Protein AF-A0A0B1S0G7-F1 (afdb_monomer_lite)

Secondary structure (DSSP, 8-state):
--------------GGGSTTEEEEEE-SS-EEEEESS-PPPP-----SS------PPPB-SEEEEEEEE-TT--EEEEEEEEEEBEEEEEEEESSTT---EEEEEEEEE-SSS-EEEEEEEE--TT--S-EEEEEEETT-STT-EEEEE-EEEPPPP-----------------

Organism: Oesophagostomum dentatum (NCBI:txid61180)

Sequence (174 aa):
SGNDVEESYDLGRALTTDPWIETAVYQGRDVRVEHAEGTSISVYMTSETRPHMLRHISQMESFDGLIQIDRDSNRYLNISFLGTKGTLIGNIFSSEKKDQIDMAFSVQVEGSKLRDYRSIISIPSSINNSRYVCFHPSGDLEGEMCKWFRYEAQRLNSYRVAHKWQSGKGECAG

Radius of gyration: 24.6 Å; chains: 1; bounding box: 70×36×74 Å

Foldseek 3Di:
DDPPPPPDDCPDDDPCVPQQWVDWDDPPVDIDTDTPDDDDDDDDDDDPDDDDDDFAFWDFDDKDWAFEQDQVRFTKIKMKTAFTAAKKKKFWAQDPVRPDTQDIDMDHDDDRGGDIDIDIGGHDPVPQFKIKMWMDTVPGPVRIDIDIHGYYYDHHDDPDPPDDDDPDDDPDPD

Structure (mmCIF, N/CA/C/O backbone):
data_AF-A0A0B1S0G7-F1
#
_entry.id   AF-A0A0B1S0G7-F1
#
loop_
_atom_site.group_PDB
_atom_site.id
_atom_site.type_symbol
_atom_site.label_atom_id
_atom_site.label_alt_id
_atom_site.label_comp_id
_atom_site.label_asym_id
_atom_site.label_entity_id
_atom_site.label_seq_id
_atom_site.pdbx_PDB_ins_code
_atom_site.Cartn_x
_atom_site.Cartn_y
_atom_site.Cartn_z
_atom_site.occupancy
_atom_site.B_iso_or_equiv
_atom_site.auth_seq_id
_atom_site.auth_comp_id
_atom_site.auth_asym_id
_atom_site.auth_atom_id
_atom_site.pdbx_PDB_model_num
ATOM 1 N N . SER A 1 1 ? -51.061 2.931 28.729 1.00 41.91 1 SER A N 1
ATOM 2 C CA . SER A 1 1 ? -50.187 3.603 27.753 1.00 41.91 1 SER A CA 1
ATOM 3 C C . SER A 1 1 ? -48.913 2.792 27.690 1.00 41.91 1 SER A C 1
ATOM 5 O O . SER A 1 1 ? -48.143 2.849 28.640 1.00 41.91 1 SER A O 1
ATOM 7 N N . GLY A 1 2 ? -48.799 1.904 26.701 1.00 42.78 2 GLY A N 1
ATOM 8 C CA . GLY A 1 2 ? -47.640 1.027 26.548 1.00 42.78 2 GLY A CA 1
ATOM 9 C C . GLY A 1 2 ? -46.442 1.859 26.115 1.00 42.78 2 GLY A C 1
ATOM 10 O O . GLY A 1 2 ? -46.504 2.527 25.090 1.00 42.78 2 GLY A O 1
ATOM 11 N N . ASN A 1 3 ? -45.394 1.872 26.934 1.00 48.44 3 ASN A N 1
ATOM 12 C CA . ASN A 1 3 ? -44.087 2.310 26.478 1.00 48.44 3 ASN A CA 1
ATOM 13 C C . ASN A 1 3 ? -43.510 1.135 25.694 1.00 48.44 3 ASN A C 1
ATOM 15 O O . ASN A 1 3 ? -42.979 0.207 26.303 1.00 48.44 3 ASN A O 1
ATOM 19 N N . ASP A 1 4 ? -43.661 1.164 24.372 1.00 52.72 4 ASP A N 1
ATOM 20 C CA . ASP A 1 4 ? -42.881 0.314 23.482 1.00 52.72 4 ASP A CA 1
ATOM 21 C C . ASP A 1 4 ? -41.417 0.715 23.669 1.00 52.72 4 ASP A C 1
ATOM 23 O O . ASP A 1 4 ? -40.947 1.740 23.175 1.00 52.72 4 ASP A O 1
ATOM 27 N N . VAL A 1 5 ? -40.713 -0.045 24.508 1.00 62.38 5 VAL A N 1
ATOM 28 C CA . VAL A 1 5 ? -39.262 0.028 24.601 1.00 62.38 5 VAL A CA 1
ATOM 29 C C . VAL A 1 5 ? -38.764 -0.492 23.264 1.00 62.38 5 VAL A C 1
ATOM 31 O O . VAL A 1 5 ? -38.841 -1.687 22.995 1.00 62.38 5 VAL A O 1
ATOM 34 N N . GLU A 1 6 ? -38.326 0.419 22.404 1.00 60.00 6 GLU A N 1
ATOM 35 C CA . GLU A 1 6 ? -37.709 0.083 21.130 1.00 60.00 6 GLU A CA 1
ATOM 36 C C . GLU A 1 6 ? -36.400 -0.663 21.438 1.00 60.00 6 GLU A C 1
ATOM 38 O O . GLU A 1 6 ? -35.365 -0.072 21.758 1.00 60.00 6 GLU A O 1
ATOM 43 N N . GLU A 1 7 ? -36.474 -1.993 21.476 1.00 66.25 7 GLU A N 1
ATOM 44 C CA . GLU A 1 7 ? -35.316 -2.845 21.705 1.00 66.25 7 GLU A CA 1
ATOM 45 C C . GLU A 1 7 ? -34.385 -2.725 20.497 1.00 66.25 7 GLU A C 1
ATOM 47 O O . GLU A 1 7 ? -34.639 -3.251 19.415 1.00 66.25 7 GLU A O 1
ATOM 52 N N . SER A 1 8 ? -33.296 -1.980 20.678 1.00 66.50 8 SER A N 1
ATOM 53 C CA . SER A 1 8 ? -32.232 -1.878 19.686 1.00 66.50 8 SER A CA 1
ATOM 54 C C . SER A 1 8 ? -31.404 -3.162 19.717 1.00 66.50 8 SER A C 1
ATOM 56 O O . SER A 1 8 ? -30.557 -3.355 20.592 1.00 66.50 8 SER A O 1
ATOM 58 N N . TYR A 1 9 ? -31.683 -4.059 18.774 1.00 73.12 9 TYR A N 1
ATOM 59 C CA . TYR A 1 9 ? -30.887 -5.258 18.538 1.00 73.12 9 TYR A CA 1
ATOM 60 C C . TYR A 1 9 ? -29.661 -4.908 17.690 1.00 73.12 9 TYR A C 1
ATOM 62 O O . TYR A 1 9 ? -29.786 -4.414 16.569 1.00 73.12 9 TYR A O 1
ATOM 70 N N . ASP A 1 10 ? -28.469 -5.181 18.218 1.00 74.69 10 ASP A N 1
ATOM 71 C CA . ASP A 1 10 ? -27.224 -5.105 17.454 1.00 74.69 10 ASP A CA 1
ATOM 72 C C . ASP A 1 10 ? -27.111 -6.348 16.558 1.00 74.69 10 ASP A C 1
ATOM 74 O O . ASP A 1 10 ? -26.875 -7.457 17.039 1.00 74.69 10 ASP A O 1
ATOM 78 N N . LEU A 1 11 ? -27.324 -6.166 15.252 1.00 80.00 11 LEU A N 1
ATOM 79 C CA . LEU A 1 11 ? -27.235 -7.228 14.242 1.00 80.00 11 LEU A CA 1
ATOM 80 C C . LEU A 1 11 ? -25.796 -7.459 13.747 1.00 80.00 11 LEU A C 1
ATOM 82 O O . LEU A 1 11 ? -25.582 -8.209 12.793 1.00 80.00 11 LEU A O 1
ATOM 86 N N . GLY A 1 12 ? -24.807 -6.824 14.378 1.00 77.69 12 GLY A N 1
ATOM 87 C CA . GLY A 1 12 ? -23.418 -6.874 13.956 1.00 77.69 12 GLY A CA 1
ATOM 88 C C . GLY A 1 12 ? -23.139 -5.989 12.740 1.00 77.69 12 GLY A C 1
ATOM 89 O O . GLY A 1 12 ? -23.863 -5.040 12.435 1.00 77.69 12 GLY A O 1
ATOM 90 N N . ARG A 1 13 ? -22.029 -6.274 12.053 1.00 78.06 13 ARG A N 1
ATOM 91 C CA . ARG A 1 13 ? -21.559 -5.509 10.889 1.00 78.06 13 ARG A CA 1
ATOM 92 C C . ARG A 1 13 ? -21.487 -6.403 9.658 1.00 78.06 13 ARG A C 1
ATOM 94 O O . ARG A 1 13 ? -21.350 -7.619 9.765 1.00 78.06 13 ARG A O 1
ATOM 101 N N . ALA A 1 14 ? -21.570 -5.787 8.482 1.00 82.94 14 ALA A N 1
ATOM 102 C CA . ALA A 1 14 ? -21.363 -6.495 7.227 1.00 82.94 14 ALA A CA 1
ATOM 103 C C . ALA A 1 14 ? -19.921 -7.018 7.139 1.00 82.94 14 ALA A C 1
ATOM 105 O O . ALA A 1 14 ? -18.991 -6.314 7.524 1.00 82.94 14 ALA A O 1
ATOM 106 N N . LEU A 1 15 ? -19.725 -8.211 6.573 1.00 83.81 15 LEU A N 1
ATOM 107 C CA . LEU A 1 15 ? -18.389 -8.794 6.374 1.00 83.81 15 LEU A CA 1
ATOM 108 C C . LEU A 1 15 ? -17.469 -7.891 5.540 1.00 83.81 15 LEU A C 1
ATOM 110 O O . LEU A 1 15 ? -16.278 -7.819 5.789 1.00 83.81 15 LEU A O 1
ATOM 114 N N . THR A 1 16 ? -18.026 -7.114 4.612 1.00 83.94 16 THR A N 1
ATOM 115 C CA . THR A 1 16 ? -17.284 -6.120 3.817 1.00 83.94 16 THR A CA 1
ATOM 116 C C . THR A 1 16 ? -16.724 -4.956 4.645 1.00 83.94 16 THR A C 1
ATOM 118 O O . THR A 1 16 ? -16.137 -4.035 4.089 1.00 83.94 16 THR A O 1
ATOM 121 N N . THR A 1 17 ? -16.968 -4.923 5.961 1.00 83.31 17 THR A N 1
ATOM 122 C CA . THR A 1 17 ? -16.304 -3.971 6.863 1.00 83.31 17 THR A CA 1
ATOM 123 C C . THR A 1 17 ? -14.917 -4.439 7.294 1.00 83.31 17 THR A C 1
ATOM 125 O O . THR A 1 17 ? -14.119 -3.599 7.706 1.00 83.31 17 THR A O 1
ATOM 128 N N . ASP A 1 18 ? -14.613 -5.733 7.169 1.00 82.81 18 ASP A N 1
ATOM 129 C CA . ASP A 1 18 ? -13.281 -6.267 7.426 1.00 82.81 18 ASP A CA 1
ATOM 130 C C . ASP A 1 18 ? -12.337 -5.925 6.257 1.00 82.81 18 ASP A C 1
ATOM 132 O O . ASP A 1 18 ? -12.630 -6.296 5.119 1.00 82.81 18 ASP A O 1
ATOM 136 N N . PRO A 1 19 ? -11.175 -5.282 6.496 1.00 80.50 19 PRO A N 1
ATOM 137 C CA . PRO A 1 19 ? -10.311 -4.764 5.425 1.00 80.50 19 PRO A CA 1
ATOM 138 C C . PRO A 1 19 ? -9.774 -5.807 4.436 1.00 80.50 19 PRO A C 1
ATOM 140 O O . PRO A 1 19 ? -9.316 -5.447 3.357 1.00 80.50 19 PRO A O 1
ATOM 143 N N . TRP A 1 20 ? -9.775 -7.087 4.813 1.00 83.75 20 TRP A N 1
ATOM 144 C CA . TRP A 1 20 ? -9.280 -8.180 3.976 1.00 83.75 20 TRP A CA 1
ATOM 145 C C . TRP A 1 20 ? -10.358 -8.768 3.051 1.00 83.75 20 TRP A C 1
ATOM 147 O O . TRP A 1 20 ? -10.023 -9.536 2.146 1.00 83.75 20 TRP A O 1
ATOM 157 N N . ILE A 1 21 ? -11.635 -8.424 3.261 1.00 89.38 21 ILE A N 1
ATOM 158 C CA . ILE A 1 21 ? -12.777 -8.920 2.486 1.00 89.38 21 ILE A CA 1
ATOM 159 C C . ILE A 1 21 ? -13.198 -7.850 1.480 1.00 89.38 21 ILE A C 1
ATOM 161 O O . ILE A 1 21 ? -13.758 -6.825 1.858 1.00 89.38 21 ILE A O 1
ATOM 165 N N . GLU A 1 22 ? -13.007 -8.124 0.190 1.00 89.50 22 GLU A N 1
ATOM 166 C CA . GLU A 1 22 ? -13.520 -7.268 -0.885 1.00 89.50 22 GLU A CA 1
ATOM 167 C C . GLU A 1 22 ? -15.030 -7.489 -1.051 1.00 89.50 22 GLU A C 1
ATOM 169 O O . GLU A 1 22 ? -15.834 -6.560 -0.986 1.00 89.50 22 GLU A O 1
ATOM 174 N N . THR A 1 23 ? -15.448 -8.751 -1.206 1.00 92.94 23 THR A N 1
ATOM 175 C CA . THR A 1 23 ? -16.868 -9.120 -1.277 1.00 92.94 23 THR A CA 1
ATOM 176 C C . THR A 1 23 ? -17.139 -10.465 -0.610 1.00 92.94 23 THR A C 1
ATOM 178 O O . THR A 1 23 ? -16.278 -11.342 -0.563 1.00 92.94 23 THR A O 1
ATOM 181 N N . ALA A 1 24 ? -18.362 -10.650 -0.110 1.00 92.38 24 ALA A N 1
ATOM 182 C CA . ALA A 1 24 ? -18.854 -11.932 0.386 1.00 92.38 24 ALA A CA 1
ATOM 183 C C . ALA A 1 24 ? -20.298 -12.129 -0.090 1.00 92.38 24 ALA A C 1
ATOM 185 O O . ALA A 1 24 ? -21.203 -11.416 0.345 1.00 92.38 24 ALA A O 1
ATOM 186 N N . VAL A 1 25 ? -20.515 -13.067 -1.016 1.00 93.94 25 VAL A N 1
ATOM 187 C CA . VAL A 1 25 ? -21.807 -13.254 -1.694 1.00 93.94 25 VAL A CA 1
ATOM 188 C C . VAL A 1 25 ? -22.268 -14.702 -1.584 1.00 93.94 25 VAL A C 1
ATOM 190 O O . VAL A 1 25 ? -21.542 -15.631 -1.930 1.00 93.94 25 VAL A O 1
ATOM 193 N N . TYR A 1 26 ? -23.508 -14.892 -1.138 1.00 93.00 26 TYR A N 1
ATOM 194 C CA . TYR A 1 26 ? -24.172 -16.192 -1.121 1.00 93.00 26 TYR A CA 1
ATOM 195 C C . TYR A 1 26 ? -24.701 -16.553 -2.516 1.00 93.00 26 TYR A C 1
ATOM 197 O O . TYR A 1 26 ? -25.462 -15.788 -3.108 1.00 93.00 26 TYR A O 1
ATOM 205 N N . GLN A 1 27 ? -24.328 -17.729 -3.027 1.00 93.88 27 GLN A N 1
ATOM 206 C CA . GLN A 1 27 ? -24.732 -18.243 -4.344 1.00 93.88 27 GLN A CA 1
ATOM 207 C C . GLN A 1 27 ? -25.572 -19.531 -4.236 1.00 93.88 27 GLN A C 1
ATOM 209 O O . GLN A 1 27 ? -25.605 -20.367 -5.137 1.00 93.88 27 GLN A O 1
ATOM 214 N N . GLY A 1 28 ? -26.292 -19.709 -3.123 1.00 92.44 28 GLY A N 1
ATOM 215 C CA . GLY A 1 28 ? -27.187 -20.849 -2.907 1.00 92.44 28 GLY A CA 1
ATOM 216 C C . GLY A 1 28 ? -26.506 -22.024 -2.201 1.00 92.44 28 GLY A C 1
ATOM 217 O O . GLY A 1 28 ? -26.835 -22.338 -1.059 1.00 92.44 28 GLY A O 1
ATOM 218 N N . ARG A 1 29 ? -25.569 -22.708 -2.862 1.00 94.94 29 ARG A N 1
ATOM 219 C CA . ARG A 1 29 ? -24.856 -23.852 -2.247 1.00 94.94 29 ARG A CA 1
ATOM 220 C C . ARG A 1 29 ? -23.506 -23.486 -1.648 1.00 94.94 29 ARG A C 1
ATOM 222 O O . ARG A 1 29 ? -22.969 -24.257 -0.858 1.00 94.94 29 ARG A O 1
ATOM 229 N N . ASP A 1 30 ? -22.993 -22.324 -2.002 1.00 95.38 30 ASP A N 1
ATOM 230 C CA . ASP A 1 30 ? -21.694 -21.828 -1.595 1.00 95.38 30 ASP A CA 1
ATOM 231 C C . ASP A 1 30 ? -21.763 -20.336 -1.254 1.00 95.38 30 ASP A C 1
ATOM 233 O O . ASP A 1 30 ? -22.722 -19.624 -1.575 1.00 95.38 30 ASP A O 1
ATOM 237 N N . VAL A 1 31 ? -20.734 -19.888 -0.544 1.00 93.06 31 VAL A N 1
ATOM 238 C CA . VAL A 1 31 ? -20.472 -18.481 -0.265 1.00 93.06 31 VAL A CA 1
ATOM 239 C C . VAL A 1 31 ? -19.143 -18.157 -0.924 1.00 93.06 31 VAL A C 1
ATOM 241 O O . VAL A 1 31 ? -18.112 -18.724 -0.560 1.00 93.06 31 VAL A O 1
ATOM 244 N N . ARG A 1 32 ? -19.166 -17.247 -1.897 1.00 93.62 32 ARG A N 1
ATOM 245 C CA . ARG A 1 32 ? -17.960 -16.743 -2.546 1.00 93.62 32 ARG A CA 1
ATOM 246 C C . ARG A 1 32 ? -17.429 -15.564 -1.743 1.00 93.62 32 ARG A C 1
ATOM 248 O O . ARG A 1 32 ? -18.112 -14.547 -1.634 1.00 93.62 32 ARG A O 1
ATOM 255 N N . VAL A 1 33 ? -16.213 -15.705 -1.225 1.00 92.62 33 VAL A N 1
ATOM 256 C CA . VAL A 1 33 ? -15.466 -14.625 -0.572 1.00 92.62 33 VAL A CA 1
ATOM 257 C C . VAL A 1 33 ? -14.334 -14.200 -1.495 1.00 92.62 33 VAL A C 1
ATOM 259 O O . VAL A 1 33 ? -13.493 -15.015 -1.871 1.00 92.62 33 VAL A O 1
ATOM 262 N N . GLU A 1 34 ? -14.335 -12.933 -1.886 1.00 92.44 34 GLU A N 1
ATOM 263 C CA . GLU A 1 34 ? -13.253 -12.315 -2.642 1.00 92.44 34 GLU A CA 1
ATOM 264 C C . GLU A 1 34 ? -12.333 -11.586 -1.669 1.00 92.44 34 GLU A C 1
ATOM 266 O O . GLU A 1 34 ? -12.779 -10.746 -0.888 1.00 92.44 34 GLU A O 1
ATOM 271 N N . HIS A 1 35 ? -11.057 -11.955 -1.680 1.00 89.50 35 HIS A N 1
ATOM 272 C CA . HIS A 1 35 ? -10.058 -11.359 -0.808 1.00 89.50 35 HIS A CA 1
ATOM 273 C C . HIS A 1 35 ? -9.568 -10.050 -1.429 1.00 89.50 35 HIS A C 1
ATOM 275 O O . HIS A 1 35 ? -9.164 -10.048 -2.591 1.00 89.50 35 HIS A O 1
ATOM 281 N N . ALA A 1 36 ? -9.553 -8.970 -0.649 1.00 84.69 36 ALA A N 1
ATOM 282 C CA . ALA A 1 36 ? -9.005 -7.682 -1.080 1.00 84.69 36 ALA A CA 1
ATOM 283 C C . ALA A 1 36 ? -7.477 -7.745 -1.272 1.00 84.69 36 ALA A C 1
ATOM 285 O O . ALA A 1 36 ? -6.913 -7.045 -2.111 1.00 84.69 36 ALA A O 1
ATOM 286 N N . GLU A 1 37 ? -6.802 -8.621 -0.518 1.00 79.44 37 GLU A N 1
ATOM 287 C CA . GLU A 1 37 ? -5.362 -8.860 -0.608 1.00 79.44 37 GLU A CA 1
ATOM 288 C C . GLU A 1 37 ? -5.053 -10.364 -0.511 1.00 79.44 37 GLU A C 1
ATOM 290 O O . GLU A 1 37 ? -5.688 -11.108 0.243 1.00 79.44 37 GLU A O 1
ATOM 295 N N . GLY A 1 38 ? -4.072 -10.828 -1.288 1.00 77.81 38 GLY A N 1
ATOM 296 C CA . GLY A 1 38 ? -3.675 -12.233 -1.372 1.00 77.81 38 GLY A CA 1
ATOM 297 C C . GLY A 1 38 ? -2.168 -12.428 -1.230 1.00 77.81 38 GLY A C 1
ATOM 298 O O . GLY A 1 38 ? -1.378 -11.503 -1.399 1.00 77.81 38 GLY A O 1
ATOM 299 N N . THR A 1 39 ? -1.756 -13.660 -0.932 1.00 77.50 39 THR A N 1
ATOM 300 C CA . THR A 1 39 ? -0.331 -14.024 -0.887 1.00 77.50 39 THR A CA 1
ATOM 301 C C . THR A 1 39 ? 0.195 -14.376 -2.279 1.00 77.50 39 THR A C 1
ATOM 303 O O . THR A 1 39 ? -0.553 -14.817 -3.153 1.00 77.50 39 THR A O 1
ATOM 306 N N . SER A 1 40 ? 1.498 -14.184 -2.495 1.00 78.81 40 SER A N 1
ATOM 307 C CA . SER A 1 40 ? 2.153 -14.534 -3.758 1.00 78.81 40 SER A CA 1
ATOM 308 C C . SER A 1 40 ? 2.045 -16.031 -4.052 1.00 78.81 40 SER A C 1
ATOM 310 O O . SER A 1 40 ? 2.339 -16.863 -3.194 1.00 78.81 40 SER A O 1
ATOM 312 N N . ILE A 1 41 ? 1.709 -16.369 -5.296 1.00 82.62 41 ILE A N 1
ATOM 313 C CA . ILE A 1 41 ? 1.691 -17.750 -5.787 1.00 82.62 41 ILE A CA 1
ATOM 314 C C . ILE A 1 41 ? 2.953 -18.055 -6.598 1.00 82.62 41 ILE A C 1
ATOM 316 O O . ILE A 1 41 ? 3.419 -17.238 -7.393 1.00 82.62 41 ILE A O 1
ATOM 320 N N . SER A 1 42 ? 3.505 -19.253 -6.415 1.00 86.75 42 SER A N 1
ATOM 321 C CA . SER A 1 42 ? 4.626 -19.738 -7.223 1.00 86.75 42 SER A CA 1
ATOM 322 C C . SER A 1 42 ? 4.112 -20.298 -8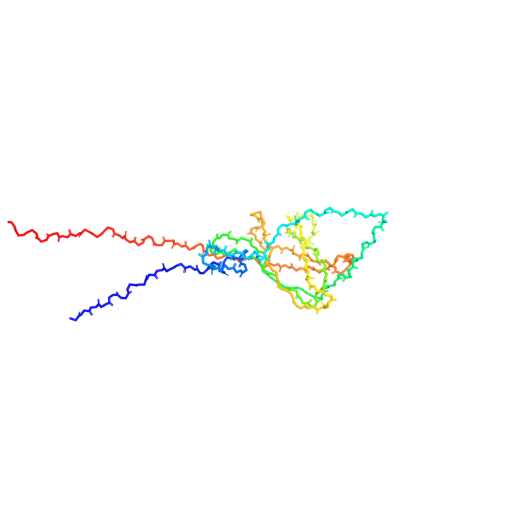.545 1.00 86.75 42 SER A C 1
ATOM 324 O O . SER A 1 42 ? 3.326 -21.243 -8.556 1.00 86.75 42 SER A O 1
ATOM 326 N N . VAL A 1 43 ? 4.583 -19.740 -9.661 1.00 86.69 43 VAL A N 1
ATOM 327 C CA . VAL A 1 43 ? 4.226 -20.187 -11.013 1.00 86.69 43 VAL A CA 1
ATOM 328 C C . VAL A 1 43 ? 5.456 -20.779 -11.691 1.00 86.69 43 VAL A C 1
ATOM 330 O O . VAL A 1 43 ? 6.500 -20.132 -11.777 1.00 86.69 43 VAL A O 1
ATOM 333 N N . TYR A 1 44 ? 5.326 -22.005 -12.196 1.00 88.75 44 TYR A N 1
ATOM 334 C CA . TYR A 1 44 ? 6.363 -22.682 -12.970 1.00 88.75 44 TYR A CA 1
ATOM 335 C C . TYR A 1 44 ? 5.999 -22.641 -14.453 1.00 88.75 44 TYR A C 1
ATOM 337 O O . TYR A 1 44 ? 4.906 -23.052 -14.835 1.00 88.75 44 TYR A O 1
ATOM 345 N N . MET A 1 45 ? 6.917 -22.151 -15.289 1.00 85.38 45 MET A N 1
ATOM 346 C CA . MET A 1 45 ? 6.736 -22.074 -16.738 1.00 85.38 45 MET A CA 1
ATOM 347 C C . MET A 1 45 ? 7.842 -22.852 -17.446 1.00 85.38 45 MET A C 1
ATOM 349 O O . MET A 1 45 ? 9.027 -22.586 -17.244 1.00 85.38 45 MET A O 1
ATOM 353 N N . THR A 1 46 ? 7.447 -23.790 -18.302 1.00 90.50 46 THR A N 1
ATOM 354 C CA . THR A 1 46 ? 8.352 -24.555 -19.163 1.00 90.50 46 THR A CA 1
ATOM 355 C C . THR A 1 46 ? 8.177 -24.081 -20.601 1.00 90.50 46 THR A C 1
ATOM 357 O O . THR A 1 46 ? 7.054 -23.958 -21.079 1.00 90.50 46 THR A O 1
ATOM 360 N N . SER A 1 47 ? 9.283 -23.788 -21.281 1.00 90.06 47 SER A N 1
ATOM 361 C CA . SER A 1 47 ? 9.302 -23.314 -22.667 1.00 90.06 47 SER A CA 1
ATOM 362 C C . SER A 1 47 ? 10.484 -23.943 -23.399 1.00 90.06 47 SER A C 1
ATOM 364 O O . SER A 1 47 ? 11.540 -24.143 -22.799 1.00 90.06 47 SER A O 1
ATOM 366 N N . GLU A 1 48 ? 10.318 -24.235 -24.689 1.00 94.25 48 GLU A N 1
ATOM 367 C CA . GLU A 1 48 ? 11.387 -24.757 -25.557 1.00 94.25 48 GLU A CA 1
ATOM 368 C C . GLU A 1 48 ? 12.492 -23.719 -25.803 1.00 94.25 48 GLU A C 1
ATOM 370 O O . GLU A 1 48 ? 13.655 -24.061 -26.007 1.00 94.25 48 GLU A O 1
ATOM 375 N N . THR A 1 49 ? 12.134 -22.434 -25.755 1.00 92.44 49 THR A N 1
ATOM 376 C CA . THR A 1 49 ? 13.059 -21.308 -25.922 1.00 92.44 49 THR A CA 1
ATOM 377 C C . THR A 1 49 ? 13.131 -20.470 -24.653 1.00 92.44 49 THR A C 1
ATOM 379 O O . THR A 1 49 ? 12.203 -20.458 -23.840 1.00 92.44 49 THR A O 1
ATOM 382 N N . ARG A 1 50 ? 14.247 -19.753 -24.472 1.00 87.25 50 ARG A N 1
ATOM 383 C CA . ARG A 1 50 ? 14.460 -18.901 -23.299 1.00 87.25 50 ARG A CA 1
ATOM 384 C C . ARG A 1 50 ? 13.431 -17.758 -23.283 1.00 87.25 50 ARG A C 1
ATOM 386 O O . ARG A 1 50 ? 13.495 -16.895 -24.159 1.00 87.25 50 ARG A O 1
ATOM 393 N N . PRO A 1 51 ? 12.525 -17.699 -22.291 1.00 86.19 51 PRO A N 1
ATOM 394 C CA . PRO A 1 51 ? 11.533 -16.638 -22.226 1.00 86.19 51 PRO A CA 1
ATOM 395 C C . PRO A 1 51 ? 12.189 -15.298 -21.874 1.00 86.19 51 PRO A C 1
ATOM 397 O O . PRO A 1 51 ? 13.072 -15.222 -21.014 1.00 86.19 51 PRO A O 1
ATOM 400 N N . HIS A 1 52 ? 11.720 -14.228 -22.516 1.00 88.12 52 HIS A N 1
ATOM 401 C CA . HIS A 1 52 ? 12.084 -12.854 -22.183 1.00 88.12 52 HIS A CA 1
ATOM 402 C C . HIS A 1 52 ? 11.011 -12.226 -21.291 1.00 88.12 52 HIS A C 1
ATOM 404 O O . HIS A 1 52 ? 9.874 -12.027 -21.708 1.00 88.12 52 HIS A O 1
ATOM 410 N N . MET A 1 53 ? 11.389 -11.897 -20.056 1.00 81.12 53 MET A N 1
ATOM 411 C CA . MET A 1 53 ? 10.519 -11.222 -19.092 1.00 81.12 53 MET A CA 1
ATOM 412 C C . MET A 1 53 ? 10.607 -9.708 -19.291 1.00 81.12 53 MET A C 1
ATOM 414 O O . MET A 1 53 ? 11.648 -9.109 -19.019 1.00 81.12 53 MET A O 1
ATOM 418 N N . LEU A 1 54 ? 9.519 -9.091 -19.748 1.00 81.50 54 LEU A N 1
ATOM 419 C CA . LEU A 1 54 ? 9.405 -7.639 -19.870 1.00 81.50 54 LEU A CA 1
ATOM 420 C C . LEU A 1 54 ? 8.664 -7.071 -18.659 1.00 81.50 54 LEU A C 1
ATOM 422 O O . LEU A 1 54 ? 7.715 -7.671 -18.161 1.00 81.50 54 LEU A O 1
ATOM 426 N N . ARG A 1 55 ? 9.110 -5.909 -18.181 1.00 78.50 55 ARG A N 1
ATOM 427 C CA . ARG A 1 55 ? 8.490 -5.189 -17.065 1.00 78.50 55 ARG A CA 1
ATOM 428 C C . ARG A 1 55 ? 8.242 -3.749 -17.475 1.00 78.50 55 ARG A C 1
ATOM 430 O O . ARG A 1 55 ? 9.059 -3.151 -18.173 1.00 78.50 55 ARG A O 1
ATOM 437 N N . HIS A 1 56 ? 7.117 -3.199 -17.041 1.00 82.56 56 HIS A N 1
ATOM 438 C CA . HIS A 1 56 ? 6.838 -1.780 -17.215 1.00 82.56 56 HIS A CA 1
ATOM 439 C C . HIS A 1 56 ? 7.611 -0.951 -16.184 1.00 82.56 56 HIS A C 1
ATOM 441 O O . HIS A 1 56 ? 7.908 -1.421 -15.087 1.00 82.56 56 HIS A O 1
ATOM 447 N N . ILE A 1 57 ? 7.938 0.288 -16.554 1.00 88.94 57 ILE A N 1
ATOM 448 C CA . ILE A 1 57 ? 8.599 1.247 -15.664 1.00 88.94 57 ILE A CA 1
ATOM 449 C C . ILE A 1 57 ? 7.623 1.636 -14.552 1.00 88.94 57 ILE A C 1
ATOM 451 O O . ILE A 1 57 ? 6.469 1.971 -14.837 1.00 88.94 57 ILE A O 1
ATOM 455 N N . SER A 1 58 ? 8.101 1.627 -13.310 1.00 93.69 58 SER A N 1
ATOM 456 C CA . SER A 1 58 ? 7.324 2.053 -12.144 1.00 93.69 58 SER A CA 1
ATOM 457 C C . SER A 1 58 ? 7.487 3.552 -11.918 1.00 93.69 58 SER A C 1
ATOM 459 O O . SER A 1 58 ? 8.574 4.083 -12.127 1.00 93.69 58 SER A O 1
ATOM 461 N N . GLN A 1 59 ? 6.417 4.242 -11.525 1.00 94.31 59 GLN A N 1
ATOM 462 C CA . GLN A 1 59 ? 6.425 5.690 -11.270 1.00 94.31 59 GLN A CA 1
ATOM 463 C C . GLN A 1 59 ? 5.461 6.041 -10.131 1.00 94.31 59 GLN A C 1
ATOM 465 O O . GLN A 1 59 ? 4.481 5.329 -9.895 1.00 94.31 59 GLN A O 1
ATOM 470 N N . MET A 1 60 ? 5.735 7.147 -9.443 1.00 94.81 60 MET A N 1
ATOM 471 C CA . MET A 1 60 ? 4.900 7.718 -8.386 1.00 94.81 60 MET A CA 1
ATOM 472 C C . MET A 1 60 ? 5.115 9.230 -8.356 1.00 94.81 60 MET A C 1
ATOM 474 O O . MET A 1 60 ? 6.258 9.674 -8.403 1.00 94.81 60 MET A O 1
ATOM 478 N N . GLU A 1 61 ? 4.037 10.006 -8.266 1.00 95.56 61 GLU A N 1
ATOM 479 C CA . GLU A 1 61 ? 4.125 11.463 -8.129 1.00 95.56 61 GLU A CA 1
ATOM 480 C C . GLU A 1 61 ? 4.172 11.883 -6.660 1.00 95.56 61 GLU A C 1
ATOM 482 O O . GLU A 1 61 ? 5.022 12.667 -6.249 1.00 95.56 61 GLU A O 1
ATOM 487 N N . SER A 1 62 ? 3.252 11.361 -5.849 1.00 96.31 62 SER A N 1
ATOM 488 C CA . SER A 1 62 ? 3.268 11.553 -4.402 1.00 96.31 62 SER A CA 1
ATOM 489 C C . SER A 1 62 ? 2.403 10.509 -3.702 1.00 96.31 62 SER A C 1
ATOM 491 O O . SER A 1 62 ? 1.685 9.734 -4.335 1.00 96.31 62 SER A O 1
ATOM 493 N N . PHE A 1 63 ? 2.473 10.480 -2.376 1.00 97.12 63 PHE A N 1
ATOM 494 C CA . PHE A 1 63 ? 1.634 9.621 -1.552 1.00 97.12 63 PHE A CA 1
ATOM 495 C C . PHE A 1 63 ? 1.273 10.316 -0.242 1.00 97.12 63 PHE A C 1
ATOM 497 O O . PHE A 1 63 ? 1.978 11.230 0.205 1.00 97.12 63 PHE A O 1
ATOM 504 N N . ASP A 1 64 ? 0.181 9.884 0.373 1.00 97.62 64 ASP A N 1
ATOM 505 C CA . ASP A 1 64 ? -0.229 10.304 1.708 1.00 97.62 64 ASP A CA 1
ATOM 506 C C . ASP A 1 64 ? -0.999 9.192 2.420 1.00 97.62 64 ASP A C 1
ATOM 508 O O . ASP A 1 64 ? -1.531 8.285 1.778 1.00 97.62 64 ASP A O 1
ATOM 512 N N . GLY A 1 65 ? -1.048 9.232 3.746 1.00 95.94 65 GLY A N 1
ATOM 513 C CA . GLY A 1 65 ? -1.643 8.146 4.506 1.00 95.94 65 GLY A CA 1
ATOM 514 C C . GLY A 1 65 ? -1.577 8.305 6.015 1.00 95.94 65 GLY A C 1
ATOM 515 O O . GLY A 1 65 ? -1.168 9.329 6.562 1.00 95.94 65 GLY A O 1
ATOM 516 N N . LEU A 1 66 ? -2.017 7.250 6.693 1.00 96.38 66 LEU A N 1
ATOM 517 C CA . LEU A 1 66 ? -2.132 7.200 8.142 1.00 96.38 66 LEU A CA 1
ATOM 518 C C . LEU A 1 66 ? -1.944 5.767 8.642 1.00 96.38 66 LEU A C 1
ATOM 520 O O . LEU A 1 66 ? -2.434 4.818 8.030 1.00 96.38 66 LEU A O 1
ATOM 524 N N . ILE A 1 67 ? -1.273 5.613 9.783 1.00 96.19 67 ILE A N 1
ATOM 525 C CA . ILE A 1 67 ? -1.197 4.330 10.479 1.00 96.19 67 ILE A CA 1
ATOM 526 C C . ILE A 1 67 ? -2.388 4.231 11.427 1.00 96.19 67 ILE A C 1
ATOM 528 O O . ILE A 1 67 ? -2.569 5.091 12.290 1.00 96.19 67 ILE A O 1
ATOM 532 N N . GLN A 1 68 ? -3.188 3.180 11.277 1.00 93.94 68 GLN A N 1
ATOM 533 C CA . GLN A 1 68 ? -4.433 3.012 12.013 1.00 93.94 68 GLN A CA 1
ATOM 534 C C . GLN A 1 68 ? -4.474 1.679 12.760 1.00 93.94 68 GLN A C 1
ATOM 536 O O . GLN A 1 68 ? -3.994 0.652 12.276 1.00 93.94 68 GLN A O 1
ATOM 541 N N . ILE A 1 69 ? -5.073 1.715 13.950 1.00 92.44 69 ILE A N 1
ATOM 542 C CA . ILE A 1 69 ? -5.660 0.543 14.595 1.00 92.44 69 ILE A CA 1
ATOM 543 C C . ILE A 1 69 ? -7.169 0.725 14.612 1.00 92.44 69 ILE A C 1
ATOM 545 O O . ILE A 1 69 ? -7.671 1.708 15.171 1.00 92.44 69 ILE A O 1
ATOM 549 N N . ASP A 1 70 ? -7.881 -0.221 14.012 1.00 86.31 70 ASP A N 1
ATOM 550 C CA . ASP A 1 70 ? -9.336 -0.247 14.060 1.00 86.31 70 ASP A CA 1
ATOM 551 C C . ASP A 1 70 ? -9.868 -0.842 15.377 1.00 86.31 70 ASP A C 1
ATOM 553 O O . ASP A 1 70 ? -9.132 -1.250 16.279 1.00 86.31 70 ASP A O 1
ATOM 557 N N . ARG A 1 71 ? -11.195 -0.865 15.515 1.00 83.56 71 ARG A N 1
ATOM 558 C CA . ARG A 1 71 ? -11.880 -1.342 16.729 1.00 83.56 71 ARG A CA 1
ATOM 559 C C . ARG A 1 71 ? -11.724 -2.838 16.966 1.00 83.56 71 ARG A C 1
ATOM 561 O O . ARG A 1 71 ? -11.966 -3.291 18.084 1.00 83.56 71 ARG A O 1
ATOM 568 N N . ASP A 1 72 ? -11.348 -3.565 15.924 1.00 82.50 72 ASP A N 1
ATOM 569 C CA . ASP A 1 72 ? -11.219 -5.013 15.893 1.00 82.50 72 ASP A CA 1
ATOM 570 C C . ASP A 1 72 ? -9.735 -5.423 16.042 1.00 82.50 72 ASP A C 1
ATOM 572 O O . ASP A 1 72 ? -9.385 -6.597 15.996 1.00 82.50 72 ASP A O 1
ATOM 576 N N . SER A 1 73 ? -8.870 -4.453 16.381 1.00 85.62 73 SER A N 1
ATOM 577 C CA . SER A 1 73 ? -7.422 -4.590 16.593 1.00 85.62 73 SER A CA 1
ATOM 578 C C . SER A 1 73 ? -6.608 -4.863 15.330 1.00 85.62 73 SER A C 1
ATOM 580 O O . SER A 1 73 ? -5.423 -5.196 15.446 1.00 85.62 73 SER A O 1
ATOM 582 N N . ASN A 1 74 ? -7.178 -4.681 14.137 1.00 87.88 74 ASN A N 1
ATOM 583 C CA . ASN A 1 74 ? -6.397 -4.749 12.911 1.00 87.88 74 ASN A CA 1
ATOM 584 C C . ASN A 1 74 ? -5.514 -3.513 12.830 1.00 87.88 74 ASN A C 1
ATOM 586 O O . ASN A 1 74 ? -5.970 -2.376 12.979 1.00 87.88 74 ASN A O 1
ATOM 590 N N . ARG A 1 75 ? -4.227 -3.747 12.588 1.00 91.19 75 ARG A N 1
ATOM 591 C CA . ARG A 1 75 ? -3.234 -2.694 12.446 1.00 91.19 75 ARG A CA 1
ATOM 592 C C . ARG A 1 75 ? -2.777 -2.621 11.004 1.00 91.19 75 ARG A C 1
ATOM 594 O O . ARG A 1 75 ? -2.234 -3.587 10.469 1.00 91.19 75 ARG A O 1
ATOM 601 N N . TYR A 1 76 ? -2.958 -1.460 10.400 1.00 93.50 76 TYR A N 1
ATOM 602 C CA . TYR A 1 76 ? -2.655 -1.271 8.994 1.00 93.50 76 TYR A CA 1
ATOM 603 C C . TYR A 1 76 ? -2.209 0.158 8.693 1.00 93.50 76 TYR A C 1
ATOM 605 O O . TYR A 1 76 ? -2.509 1.111 9.412 1.00 93.50 76 TYR A O 1
ATOM 613 N N . LEU A 1 77 ? -1.469 0.296 7.603 1.00 95.12 77 LEU A N 1
ATOM 614 C CA . LEU A 1 77 ? -1.162 1.558 6.960 1.00 95.12 77 LEU A CA 1
ATOM 615 C C . LEU A 1 77 ? -2.197 1.785 5.856 1.00 95.12 77 LEU A C 1
ATOM 617 O O . LEU A 1 77 ? -2.255 1.033 4.885 1.00 95.12 77 LEU A O 1
ATOM 621 N N . ASN A 1 78 ? -3.011 2.823 6.018 1.00 94.19 78 ASN A N 1
ATOM 622 C CA . ASN A 1 78 ? -3.968 3.269 5.017 1.00 94.19 78 ASN A CA 1
ATOM 623 C C . ASN A 1 78 ? -3.301 4.330 4.144 1.00 94.19 78 ASN A C 1
ATOM 625 O O . ASN A 1 78 ? -2.987 5.416 4.636 1.00 94.19 78 ASN A O 1
ATOM 629 N N . ILE A 1 79 ? -3.044 4.009 2.878 1.00 95.81 79 ILE A N 1
ATOM 630 C CA . ILE A 1 79 ? -2.256 4.853 1.983 1.00 95.81 79 ILE A CA 1
ATOM 631 C C . ILE A 1 79 ? -2.993 5.148 0.679 1.00 95.81 79 ILE A C 1
ATOM 633 O O . ILE A 1 79 ? -3.675 4.304 0.099 1.00 95.81 79 ILE A O 1
ATOM 637 N N . SER A 1 80 ? -2.829 6.377 0.207 1.00 96.69 80 SER A N 1
ATOM 638 C CA . SER A 1 80 ? -3.267 6.850 -1.098 1.00 96.69 80 SER A CA 1
ATOM 639 C C . SER A 1 80 ? -2.056 7.341 -1.882 1.00 96.69 80 SER A C 1
ATOM 641 O O . SER A 1 80 ? -1.307 8.198 -1.419 1.00 96.69 80 SER A O 1
ATOM 643 N N . PHE A 1 81 ? -1.880 6.807 -3.081 1.00 96.38 81 PHE A N 1
ATOM 644 C CA . PHE A 1 81 ? -0.872 7.215 -4.047 1.00 96.38 81 PHE A CA 1
ATOM 645 C C . PHE A 1 81 ? -1.524 8.074 -5.125 1.00 96.38 81 PHE A C 1
ATOM 647 O O . PHE A 1 81 ? -2.604 7.739 -5.616 1.00 96.38 81 PHE A O 1
ATOM 654 N N . LEU A 1 82 ? -0.843 9.148 -5.508 1.00 95.94 82 LEU A N 1
ATOM 655 C CA . LEU A 1 82 ? -1.221 10.018 -6.614 1.00 95.94 82 LEU A CA 1
ATOM 656 C C . LEU A 1 82 ? -0.293 9.764 -7.796 1.00 95.94 82 LEU A C 1
ATOM 658 O O . LEU A 1 82 ? 0.923 9.625 -7.614 1.00 95.94 82 LEU A O 1
ATOM 662 N N . GLY A 1 83 ? -0.874 9.682 -8.994 1.00 94.00 83 GLY A N 1
ATOM 663 C CA . GLY A 1 83 ? -0.111 9.544 -10.236 1.00 94.00 83 GLY A CA 1
ATOM 664 C C . GLY A 1 83 ? 0.890 8.384 -10.200 1.00 94.00 83 GLY A C 1
ATOM 665 O O . GLY A 1 83 ? 2.087 8.587 -10.397 1.00 94.00 83 GLY A O 1
ATOM 666 N N . THR A 1 84 ? 0.429 7.163 -9.917 1.00 94.38 84 THR A N 1
ATOM 667 C CA . THR A 1 84 ? 1.297 5.985 -9.779 1.00 94.38 84 THR A CA 1
ATOM 668 C C . THR A 1 84 ? 1.022 4.896 -10.818 1.00 94.38 84 THR A C 1
ATOM 670 O O . THR A 1 84 ? -0.083 4.787 -11.353 1.00 94.38 84 THR A O 1
ATOM 673 N N . LYS A 1 85 ? 2.047 4.094 -11.132 1.00 94.12 85 LYS A N 1
ATOM 674 C CA . LYS A 1 85 ? 1.958 2.862 -11.932 1.00 94.12 85 LYS A CA 1
ATOM 675 C C . LYS A 1 85 ? 3.095 1.897 -11.585 1.00 94.12 85 LYS A C 1
ATOM 677 O O . LYS A 1 85 ? 4.184 2.332 -11.203 1.00 94.12 85 LYS A O 1
ATOM 682 N N . GLY A 1 86 ? 2.888 0.606 -11.837 1.00 93.00 86 GLY A N 1
ATOM 683 C CA . GLY A 1 86 ? 3.919 -0.419 -11.670 1.00 93.00 86 GLY A CA 1
ATOM 684 C C . GLY A 1 86 ? 4.103 -0.848 -10.215 1.00 93.00 86 GLY A C 1
ATOM 685 O O . GLY A 1 86 ? 3.135 -0.982 -9.472 1.00 93.00 86 GLY A O 1
ATOM 686 N N . THR A 1 87 ? 5.342 -1.112 -9.810 1.00 93.69 87 THR A N 1
ATOM 687 C CA . THR A 1 87 ? 5.673 -1.601 -8.467 1.00 93.69 87 THR A CA 1
ATOM 688 C C . THR A 1 87 ? 6.325 -0.503 -7.642 1.00 93.69 87 THR A C 1
ATOM 690 O O . THR A 1 87 ? 7.355 0.046 -8.032 1.00 93.69 87 THR A O 1
ATOM 693 N N . LEU A 1 88 ? 5.762 -0.225 -6.472 1.00 94.94 88 LEU A N 1
ATOM 694 C CA . LEU A 1 88 ? 6.352 0.656 -5.470 1.00 94.94 88 LEU A CA 1
ATOM 695 C C . LEU A 1 88 ? 6.947 -0.182 -4.347 1.00 94.94 88 LEU A C 1
ATOM 697 O O . LEU A 1 88 ? 6.334 -1.157 -3.913 1.00 94.94 88 LEU A O 1
ATOM 701 N N . ILE A 1 89 ? 8.124 0.199 -3.871 1.00 95.94 89 ILE A N 1
ATOM 702 C CA . ILE A 1 89 ? 8.768 -0.422 -2.716 1.00 95.94 89 ILE A CA 1
ATOM 703 C C . ILE A 1 89 ? 8.629 0.536 -1.541 1.00 95.94 89 ILE A C 1
ATOM 705 O O . ILE A 1 89 ? 8.965 1.713 -1.660 1.00 95.94 89 ILE A O 1
ATOM 709 N N . GLY A 1 90 ? 8.085 0.029 -0.439 1.00 96.56 90 GLY A N 1
ATOM 710 C CA . GLY A 1 90 ? 7.838 0.779 0.783 1.00 96.56 90 GLY A CA 1
ATOM 711 C C . GLY A 1 90 ? 8.719 0.283 1.921 1.00 96.56 90 GLY A C 1
ATOM 712 O O . GLY A 1 90 ? 8.829 -0.922 2.143 1.00 96.56 90 GLY A O 1
ATOM 713 N N . ASN A 1 91 ? 9.308 1.217 2.662 1.00 96.69 91 ASN A N 1
ATOM 714 C CA . ASN A 1 91 ? 10.073 0.948 3.875 1.00 96.69 91 ASN A CA 1
ATOM 715 C C . ASN A 1 91 ? 9.522 1.789 5.030 1.00 96.69 91 ASN A C 1
ATOM 717 O O . ASN A 1 91 ? 9.273 2.987 4.882 1.00 96.69 91 ASN A O 1
ATOM 721 N N . ILE A 1 92 ? 9.350 1.163 6.192 1.00 97.00 92 ILE A N 1
ATOM 722 C CA . ILE A 1 92 ? 8.954 1.826 7.435 1.00 97.00 92 ILE A CA 1
ATOM 723 C C . ILE A 1 92 ? 10.167 1.899 8.347 1.00 97.00 92 ILE A C 1
ATOM 725 O O . ILE A 1 92 ? 10.778 0.879 8.665 1.00 97.00 92 ILE A O 1
ATOM 729 N N . PHE A 1 93 ? 10.476 3.104 8.805 1.00 96.38 93 PHE A N 1
ATOM 730 C CA . PHE A 1 93 ? 11.589 3.390 9.693 1.00 96.38 93 PHE A CA 1
ATOM 731 C C . PHE A 1 93 ? 11.098 3.938 11.029 1.00 96.38 93 PHE A C 1
ATOM 733 O O . PHE A 1 93 ? 10.122 4.691 11.114 1.00 96.38 93 PHE A O 1
ATOM 740 N N . SER A 1 94 ? 11.851 3.619 12.080 1.00 92.56 94 SER A N 1
ATOM 741 C CA . SER A 1 94 ? 11.650 4.197 13.411 1.00 92.56 94 SER A CA 1
ATOM 742 C C . SER A 1 94 ? 11.996 5.696 13.478 1.00 92.56 94 SER A C 1
ATOM 744 O O . SER A 1 94 ? 11.487 6.397 14.351 1.00 92.56 94 SER A O 1
ATOM 746 N N . SER A 1 95 ? 12.857 6.206 12.584 1.00 93.75 95 SER A N 1
ATOM 747 C CA . SER A 1 95 ? 13.259 7.622 12.546 1.00 93.75 95 SER A CA 1
ATOM 748 C C . SER A 1 95 ? 13.716 8.084 11.156 1.00 93.75 95 SER A C 1
ATOM 750 O O . SER A 1 95 ? 14.008 7.261 10.289 1.00 93.75 95 SER A O 1
ATOM 752 N N . GLU A 1 96 ? 13.855 9.402 10.972 1.00 94.12 96 GLU A N 1
ATOM 753 C CA . GLU A 1 96 ? 14.342 10.024 9.726 1.00 94.12 96 GLU A CA 1
ATOM 754 C C . GLU A 1 96 ? 15.780 9.655 9.353 1.00 94.12 96 GLU A C 1
ATOM 756 O O . GLU A 1 96 ? 16.159 9.780 8.193 1.00 94.12 96 GLU A O 1
ATOM 761 N N . LYS A 1 97 ? 16.586 9.179 10.311 1.00 93.00 97 LYS A N 1
ATOM 762 C CA . LYS A 1 97 ? 17.961 8.742 10.036 1.00 93.00 97 LYS A CA 1
ATOM 763 C C . LYS A 1 97 ? 18.020 7.470 9.188 1.00 93.00 97 LYS A C 1
ATOM 765 O O . LYS A 1 97 ? 19.052 7.190 8.595 1.00 93.00 97 LYS A O 1
ATOM 770 N N . LYS A 1 98 ? 16.908 6.724 9.115 1.00 91.88 98 LYS A N 1
ATOM 771 C CA . LYS A 1 98 ? 16.777 5.458 8.375 1.00 91.88 98 LYS A CA 1
ATOM 772 C C . LYS A 1 98 ? 17.742 4.353 8.843 1.00 91.88 98 LYS A C 1
ATOM 774 O O . LYS A 1 98 ? 18.019 3.421 8.099 1.00 91.88 98 LYS A O 1
ATOM 779 N N . ASP A 1 99 ? 18.194 4.419 10.098 1.00 90.19 99 ASP A N 1
ATOM 780 C CA . ASP A 1 99 ? 19.170 3.478 10.679 1.00 90.19 99 ASP A CA 1
ATOM 781 C C . ASP A 1 99 ? 18.627 2.042 10.810 1.00 90.19 99 ASP A C 1
ATOM 783 O O . ASP A 1 99 ? 19.378 1.070 10.737 1.00 90.19 99 ASP A O 1
ATOM 787 N N . GLN A 1 100 ? 17.316 1.905 11.030 1.00 89.19 100 GLN A N 1
ATOM 788 C CA . GLN A 1 100 ? 16.642 0.626 11.240 1.00 89.19 100 GLN A CA 1
ATOM 789 C C . GLN A 1 100 ? 15.331 0.575 10.451 1.00 89.19 100 GLN A C 1
ATOM 791 O O . GLN A 1 100 ? 14.453 1.425 10.634 1.00 89.19 100 GLN A O 1
ATOM 796 N N . ILE A 1 101 ? 15.208 -0.454 9.609 1.00 92.94 101 ILE A N 1
ATOM 797 C CA . ILE A 1 101 ? 13.975 -0.800 8.896 1.00 92.94 101 ILE A CA 1
ATOM 798 C C . ILE A 1 101 ? 13.121 -1.669 9.823 1.00 92.94 101 ILE A C 1
ATOM 800 O O . ILE A 1 101 ? 13.513 -2.780 10.178 1.00 92.94 101 ILE A O 1
ATOM 804 N N . ASP A 1 102 ? 11.950 -1.166 10.201 1.00 93.62 102 ASP A N 1
ATOM 805 C CA . ASP A 1 102 ? 10.961 -1.905 10.990 1.00 93.62 102 ASP A CA 1
ATOM 806 C C . ASP A 1 102 ? 10.177 -2.891 10.108 1.00 93.62 102 ASP A C 1
ATOM 808 O O . ASP A 1 102 ? 9.791 -3.968 10.563 1.00 93.62 102 ASP A O 1
ATOM 812 N N . MET A 1 103 ? 9.916 -2.513 8.851 1.00 94.31 103 MET A N 1
ATOM 813 C CA . MET A 1 103 ? 9.198 -3.322 7.865 1.00 94.31 103 MET A CA 1
ATOM 814 C C . MET A 1 103 ? 9.527 -2.858 6.442 1.00 94.31 103 MET A C 1
ATOM 816 O O . MET A 1 103 ? 9.610 -1.656 6.192 1.00 94.31 103 MET A O 1
ATOM 820 N N . ALA A 1 104 ? 9.642 -3.804 5.510 1.00 94.56 104 ALA A N 1
ATOM 821 C CA . ALA A 1 104 ? 9.725 -3.551 4.073 1.00 94.56 104 ALA A CA 1
ATOM 822 C C . ALA A 1 104 ? 8.607 -4.310 3.347 1.00 94.56 104 ALA A C 1
ATOM 824 O O . ALA A 1 104 ? 8.265 -5.430 3.731 1.00 94.56 104 ALA A O 1
ATOM 825 N N . PHE A 1 105 ? 8.032 -3.707 2.312 1.00 93.81 105 PHE A N 1
ATOM 826 C CA . PHE A 1 105 ? 6.945 -4.290 1.526 1.00 93.81 105 PHE A CA 1
ATOM 827 C C . PHE A 1 105 ? 6.924 -3.725 0.103 1.00 93.81 105 PHE A C 1
ATOM 829 O O . PHE A 1 105 ? 7.650 -2.789 -0.232 1.00 93.81 105 PHE A O 1
ATOM 836 N N . SER A 1 106 ? 6.083 -4.298 -0.754 1.00 93.81 106 SER A N 1
ATOM 837 C CA . SER A 1 106 ? 5.877 -3.815 -2.119 1.00 93.81 106 SER A CA 1
ATOM 838 C C . SER A 1 106 ? 4.396 -3.666 -2.426 1.00 93.81 106 SER A C 1
ATOM 840 O O . SER A 1 106 ? 3.623 -4.563 -2.102 1.00 93.81 106 SER A O 1
ATOM 842 N N . VAL A 1 107 ? 4.026 -2.590 -3.112 1.00 92.62 107 VAL A N 1
ATOM 843 C CA . VAL A 1 107 ? 2.669 -2.349 -3.610 1.00 92.62 107 VAL A CA 1
ATOM 844 C C . VAL A 1 107 ? 2.678 -2.487 -5.126 1.00 92.62 107 VAL A C 1
ATOM 846 O O . VAL A 1 107 ? 3.490 -1.860 -5.810 1.00 92.62 107 VAL A O 1
ATOM 849 N N . GLN A 1 108 ? 1.786 -3.319 -5.658 1.00 91.31 108 GLN A N 1
ATOM 850 C CA . GLN A 1 108 ? 1.627 -3.513 -7.097 1.00 91.31 108 GLN A CA 1
ATOM 851 C C . GLN A 1 108 ? 0.399 -2.746 -7.575 1.00 91.31 108 GLN A C 1
ATOM 853 O O . GLN A 1 108 ? -0.730 -3.068 -7.219 1.00 91.31 108 GLN A O 1
ATOM 858 N N . VAL A 1 109 ? 0.626 -1.718 -8.387 1.00 91.00 109 VAL A N 1
ATOM 859 C CA . VAL A 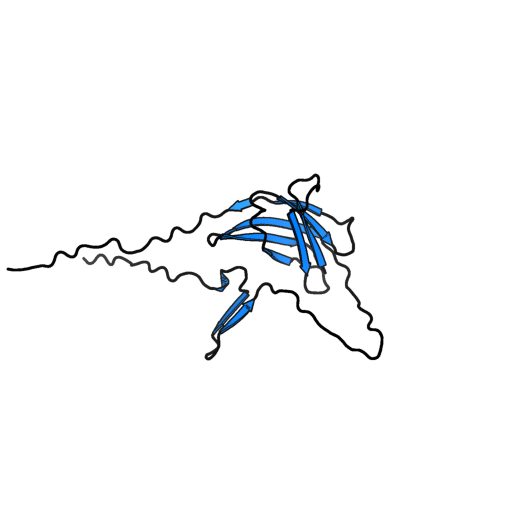1 109 ? -0.439 -0.933 -9.001 1.00 91.00 109 VAL A CA 1
ATOM 860 C C . VAL A 1 109 ? -0.779 -1.560 -10.342 1.00 91.00 109 VAL A C 1
ATOM 862 O O . VAL A 1 109 ? 0.030 -1.567 -11.270 1.00 91.00 109 VAL A O 1
ATOM 865 N N . GLU A 1 110 ? -1.995 -2.081 -10.438 1.00 84.81 110 GLU A N 1
ATOM 866 C CA . GLU A 1 110 ? -2.501 -2.681 -11.665 1.00 84.81 110 GLU A CA 1
ATOM 867 C C . GLU A 1 110 ? -2.634 -1.657 -12.812 1.00 84.81 110 GLU A C 1
ATOM 869 O O . GLU A 1 110 ? -2.977 -0.491 -12.612 1.00 84.81 110 GLU A O 1
ATOM 874 N N . GLY A 1 111 ? -2.407 -2.106 -14.046 1.00 81.38 111 GLY A N 1
ATOM 875 C CA . GLY A 1 111 ? -2.534 -1.277 -15.245 1.00 81.38 111 GLY A CA 1
ATOM 876 C C . GLY A 1 111 ? -1.242 -0.583 -15.691 1.00 81.38 111 GLY A C 1
ATOM 877 O O . GLY A 1 111 ? -0.231 -0.534 -14.998 1.00 81.38 111 GLY A O 1
ATOM 878 N N . SER A 1 112 ? -1.269 -0.072 -16.924 1.00 81.00 112 SER A N 1
ATOM 879 C CA . SER A 1 112 ? -0.096 0.486 -17.617 1.00 81.00 112 SER A CA 1
ATOM 880 C C . SER A 1 112 ? -0.040 2.018 -17.635 1.00 81.00 112 SER A C 1
ATOM 882 O O . SER A 1 112 ? 0.964 2.601 -18.052 1.00 81.00 112 SER A O 1
ATOM 884 N N . LYS A 1 113 ? -1.112 2.681 -17.193 1.00 89.25 113 LYS A N 1
ATOM 885 C CA . LYS A 1 113 ? -1.248 4.142 -17.154 1.00 89.25 113 LYS A CA 1
ATOM 886 C C . LYS A 1 113 ? -1.101 4.655 -15.724 1.00 89.25 113 LYS A C 1
ATOM 888 O O . LYS A 1 113 ? -1.395 3.928 -14.782 1.00 89.25 113 LYS A O 1
ATOM 893 N N . LEU A 1 114 ? -0.672 5.910 -15.589 1.00 92.06 114 LEU A N 1
ATOM 894 C CA . LEU A 1 114 ? -0.668 6.603 -14.301 1.00 92.06 114 LEU A CA 1
ATOM 895 C C . LEU A 1 114 ? -2.103 6.740 -13.794 1.00 92.06 114 LEU A C 1
ATOM 897 O O . LEU A 1 114 ? -2.991 7.131 -14.557 1.00 92.06 114 LEU A O 1
ATOM 901 N N . ARG A 1 115 ? -2.315 6.405 -12.524 1.00 93.31 115 ARG A N 1
ATOM 902 C CA . ARG A 1 115 ? -3.604 6.533 -11.845 1.00 93.31 115 ARG A CA 1
ATOM 903 C C . ARG A 1 115 ? -3.411 6.808 -10.364 1.00 93.31 115 ARG A C 1
ATOM 905 O O . ARG A 1 115 ? -2.361 6.495 -9.804 1.00 93.31 115 ARG A O 1
ATOM 912 N N . ASP A 1 116 ? -4.457 7.317 -9.738 1.00 94.88 116 ASP A N 1
ATOM 913 C CA . ASP A 1 116 ? -4.533 7.355 -8.285 1.00 94.88 116 ASP A CA 1
ATOM 914 C C . ASP A 1 116 ? -4.908 5.965 -7.773 1.00 94.88 116 ASP A C 1
ATOM 916 O O . ASP A 1 116 ? -5.731 5.263 -8.371 1.00 94.88 116 ASP A O 1
ATOM 920 N N . TYR A 1 117 ? -4.270 5.544 -6.688 1.00 94.19 117 TYR A N 1
ATOM 921 C CA . TYR A 1 117 ? -4.419 4.195 -6.159 1.00 94.19 117 TYR A CA 1
ATOM 922 C C . TYR A 1 117 ? -4.451 4.216 -4.638 1.00 94.19 117 TYR A C 1
ATOM 924 O O . TYR A 1 117 ? -3.622 4.862 -4.002 1.00 94.19 117 TYR A O 1
ATOM 932 N N . ARG A 1 118 ? -5.402 3.498 -4.044 1.00 93.75 118 ARG A N 1
ATOM 933 C CA . ARG A 1 118 ? -5.500 3.333 -2.593 1.00 93.75 118 ARG A CA 1
ATOM 934 C C . ARG A 1 118 ? -5.138 1.910 -2.223 1.00 93.75 118 ARG A C 1
ATOM 936 O O . ARG A 1 118 ? -5.519 0.983 -2.926 1.00 93.75 118 ARG A O 1
ATOM 943 N N . SER A 1 119 ? -4.417 1.762 -1.122 1.00 92.06 119 SER A N 1
ATOM 944 C CA . SER A 1 119 ? -4.015 0.463 -0.603 1.00 92.06 119 SER A CA 1
ATOM 945 C C . SER A 1 119 ? -4.105 0.465 0.912 1.00 92.06 119 SER A C 1
ATOM 947 O O . SER A 1 119 ? -3.829 1.470 1.569 1.00 92.06 119 SER A O 1
ATOM 949 N N . ILE A 1 120 ? -4.444 -0.691 1.461 1.00 91.94 120 ILE A N 1
ATOM 950 C CA . ILE A 1 120 ? -4.304 -0.988 2.879 1.00 91.94 120 ILE A CA 1
ATOM 951 C C . ILE A 1 120 ? -3.150 -1.976 2.988 1.00 91.94 120 ILE A C 1
ATOM 953 O O . ILE A 1 120 ? -3.093 -2.932 2.226 1.00 91.94 120 ILE A O 1
ATOM 957 N N . ILE A 1 121 ? -2.195 -1.704 3.873 1.00 93.12 121 ILE A N 1
ATOM 958 C CA . ILE A 1 121 ? -1.031 -2.567 4.090 1.00 93.12 121 ILE A CA 1
ATOM 959 C C . ILE A 1 121 ? -1.053 -3.006 5.544 1.00 93.12 121 ILE A C 1
ATOM 961 O O . ILE A 1 121 ? -0.974 -2.172 6.445 1.00 93.12 121 ILE A O 1
ATOM 965 N N . SER A 1 122 ? -1.145 -4.306 5.787 1.00 92.19 122 SER A N 1
ATOM 966 C CA . SER A 1 122 ? -1.078 -4.854 7.143 1.00 92.19 122 SER A CA 1
ATOM 967 C C . SER A 1 122 ? 0.304 -4.612 7.755 1.00 92.19 122 SER A C 1
ATOM 969 O O . SER A 1 122 ? 1.312 -4.882 7.107 1.00 92.19 122 SER A O 1
ATOM 971 N N . ILE A 1 123 ? 0.377 -4.128 9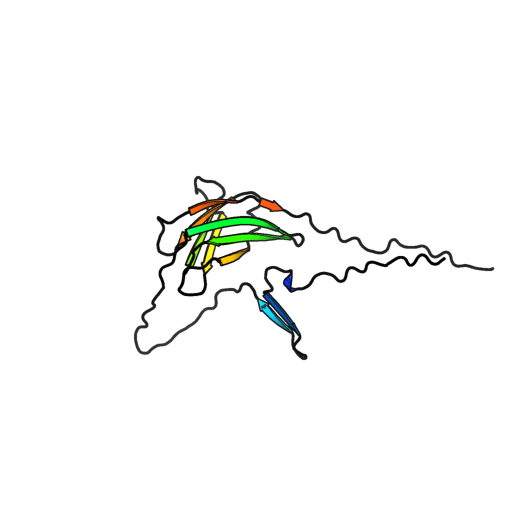.001 1.00 93.56 123 ILE A N 1
ATOM 972 C CA . ILE A 1 123 ? 1.659 -3.831 9.666 1.00 93.56 123 ILE A CA 1
ATOM 973 C C . ILE A 1 123 ? 1.817 -4.595 10.995 1.00 93.56 123 ILE A C 1
ATOM 975 O O . ILE A 1 123 ? 0.832 -4.839 11.697 1.00 93.56 123 ILE A O 1
ATOM 979 N N . PRO A 1 124 ? 3.051 -4.964 11.388 1.00 92.81 124 PRO A N 1
ATOM 980 C CA . PRO A 1 124 ? 3.303 -5.747 12.593 1.00 92.81 124 PRO A CA 1
ATOM 981 C C . PRO A 1 124 ? 3.006 -4.993 13.895 1.00 92.81 124 PRO A C 1
ATOM 983 O O . PRO A 1 124 ? 3.058 -3.763 13.986 1.00 92.81 124 PRO A O 1
ATOM 986 N N . SER A 1 125 ? 2.791 -5.771 14.960 1.00 90.94 125 SER A N 1
ATOM 987 C CA . SER A 1 125 ? 2.505 -5.267 16.307 1.00 90.94 125 SER A CA 1
ATOM 988 C C . SER A 1 125 ? 3.663 -4.485 16.955 1.00 90.94 125 SER A C 1
ATOM 990 O O . SER A 1 125 ? 3.445 -3.759 17.931 1.00 90.94 125 SER A O 1
ATOM 992 N N . SER A 1 126 ? 4.870 -4.562 16.391 1.00 91.94 126 SER A N 1
ATOM 993 C CA . SER A 1 126 ? 6.034 -3.759 16.785 1.00 91.94 126 SER A CA 1
ATOM 994 C C . SER A 1 126 ? 5.888 -2.270 16.444 1.00 91.94 126 SER A C 1
ATOM 996 O O . SER A 1 126 ? 6.452 -1.433 17.145 1.00 91.94 126 SER A O 1
ATOM 998 N N . ILE A 1 127 ? 5.103 -1.913 15.419 1.00 93.31 127 ILE A N 1
ATOM 999 C CA . ILE A 1 127 ? 4.907 -0.522 14.980 1.00 93.31 127 ILE A CA 1
ATOM 1000 C C . ILE A 1 127 ? 3.723 0.099 15.729 1.00 93.31 127 ILE A C 1
ATOM 1002 O O . ILE A 1 127 ? 2.586 0.031 15.270 1.00 93.31 127 ILE A O 1
ATOM 1006 N N . ASN A 1 128 ? 3.961 0.637 16.924 1.00 92.31 128 ASN A N 1
ATOM 1007 C CA . ASN A 1 128 ? 2.910 1.089 17.852 1.00 92.31 128 ASN A CA 1
ATOM 1008 C C . ASN A 1 128 ? 2.828 2.617 18.041 1.00 92.31 128 ASN A C 1
ATOM 1010 O O . ASN A 1 128 ? 2.199 3.091 18.986 1.00 92.31 128 ASN A O 1
ATOM 1014 N N . ASN A 1 129 ? 3.495 3.386 17.186 1.00 94.06 129 ASN A N 1
ATOM 1015 C CA . ASN A 1 129 ? 3.504 4.843 17.213 1.00 94.06 129 ASN A CA 1
ATOM 1016 C C . ASN A 1 129 ? 3.707 5.391 15.790 1.00 94.06 129 ASN A C 1
ATOM 1018 O O . ASN A 1 129 ? 3.743 4.631 14.820 1.00 94.06 129 ASN A O 1
ATOM 1022 N N . SER A 1 130 ? 3.799 6.716 15.665 1.00 96.12 130 SER A N 1
ATOM 1023 C CA . SER A 1 130 ? 4.079 7.371 14.388 1.00 96.12 130 SER A CA 1
ATOM 1024 C C . SER A 1 130 ? 5.409 6.887 13.813 1.00 96.12 130 SER A C 1
ATOM 1026 O O . SER A 1 130 ? 6.398 6.800 14.542 1.00 96.12 130 SER A O 1
ATOM 1028 N N . ARG A 1 131 ? 5.452 6.614 12.508 1.00 96.50 131 ARG A N 1
ATOM 1029 C CA . ARG A 1 131 ? 6.654 6.129 11.814 1.00 96.50 131 ARG A CA 1
ATOM 1030 C C . ARG A 1 131 ? 7.002 6.979 10.609 1.00 96.50 131 ARG A C 1
ATOM 1032 O O . ARG A 1 131 ? 6.136 7.634 10.027 1.00 96.50 131 ARG A O 1
ATOM 1039 N N . TYR A 1 132 ? 8.278 6.937 10.245 1.00 97.56 132 TYR A N 1
ATOM 1040 C CA . TYR A 1 132 ? 8.780 7.564 9.036 1.00 97.56 132 TYR A CA 1
ATOM 1041 C C . TYR A 1 132 ? 8.687 6.557 7.895 1.00 97.56 132 TYR A C 1
ATOM 1043 O O . TYR A 1 132 ? 9.338 5.515 7.928 1.00 97.56 132 TYR A O 1
ATOM 1051 N N . VAL A 1 133 ? 7.824 6.829 6.923 1.00 97.56 133 VAL A N 1
ATOM 1052 C CA . VAL A 1 133 ? 7.518 5.901 5.834 1.00 97.56 133 VAL A CA 1
ATOM 1053 C C . VAL A 1 133 ? 8.063 6.468 4.538 1.00 97.56 133 VAL A C 1
ATOM 1055 O O . VAL A 1 133 ? 7.801 7.623 4.202 1.00 97.56 133 VAL A O 1
ATOM 1058 N N . CYS A 1 134 ? 8.809 5.643 3.815 1.00 97.25 134 CYS A N 1
ATOM 1059 C CA . CYS A 1 134 ? 9.396 5.987 2.532 1.00 97.25 134 CYS A CA 1
ATOM 1060 C C . CYS A 1 134 ? 8.884 5.062 1.441 1.00 97.25 134 CYS A C 1
ATOM 1062 O O . CYS A 1 134 ? 8.712 3.864 1.668 1.00 97.25 134 CYS A O 1
ATOM 1064 N N . PHE A 1 135 ? 8.698 5.624 0.254 1.00 97.25 135 PHE A N 1
ATOM 1065 C CA . PHE A 1 135 ? 8.372 4.891 -0.956 1.00 97.25 135 PHE A CA 1
ATOM 1066 C C . PHE A 1 135 ? 9.284 5.312 -2.088 1.00 97.25 135 PHE A C 1
ATOM 1068 O O . PHE A 1 135 ? 9.541 6.501 -2.264 1.00 97.25 135 PHE A O 1
ATOM 1075 N N . HIS A 1 136 ? 9.692 4.343 -2.896 1.00 95.94 136 HIS A N 1
ATOM 1076 C CA . HIS A 1 136 ? 10.365 4.603 -4.157 1.00 95.94 136 HIS A CA 1
ATOM 1077 C C . HIS A 1 136 ? 9.820 3.672 -5.252 1.00 95.94 136 HIS A C 1
ATOM 1079 O O . HIS A 1 136 ? 9.445 2.523 -4.972 1.00 95.94 136 HIS A O 1
ATOM 1085 N N . PRO A 1 137 ? 9.747 4.125 -6.514 1.00 95.44 137 PRO A N 1
ATOM 1086 C CA . PRO A 1 137 ? 9.405 3.242 -7.617 1.00 95.44 137 PRO A CA 1
ATOM 1087 C C . PRO A 1 137 ? 10.459 2.141 -7.806 1.00 95.44 137 PRO A C 1
ATOM 1089 O O . PRO A 1 137 ? 11.659 2.330 -7.594 1.00 95.44 137 PRO A O 1
ATOM 1092 N N . SER A 1 138 ? 10.029 0.951 -8.225 1.00 93.44 138 SER A N 1
ATOM 1093 C CA . SER A 1 138 ? 10.958 -0.135 -8.537 1.00 93.44 138 SER A CA 1
ATOM 1094 C C . SER A 1 138 ? 11.848 0.249 -9.724 1.00 93.44 138 SER A C 1
ATOM 1096 O O . SER A 1 138 ? 11.350 0.515 -10.820 1.00 93.44 138 SER A O 1
ATOM 1098 N N . GLY A 1 139 ? 13.163 0.256 -9.495 1.00 88.62 139 GLY A N 1
ATOM 1099 C CA . GLY A 1 139 ? 14.173 0.656 -10.480 1.00 88.62 139 GLY A CA 1
ATOM 1100 C C . GLY A 1 139 ? 14.597 2.126 -10.409 1.00 88.62 139 GLY A C 1
ATOM 1101 O O . GLY A 1 139 ? 15.518 2.495 -11.130 1.00 88.62 139 GLY A O 1
ATOM 1102 N N . ASP A 1 140 ? 13.983 2.931 -9.539 1.00 90.94 140 ASP A N 1
ATOM 1103 C CA . ASP A 1 140 ? 14.341 4.333 -9.308 1.00 90.94 140 ASP A CA 1
ATOM 1104 C C . ASP A 1 140 ? 14.466 4.601 -7.802 1.00 90.94 140 ASP A C 1
ATOM 1106 O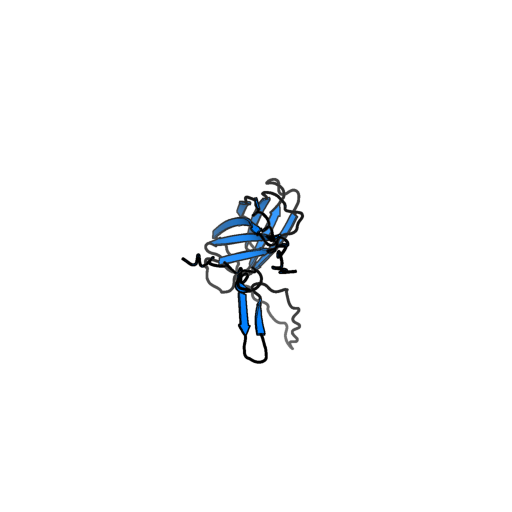 O . ASP A 1 140 ? 13.477 4.845 -7.115 1.00 90.94 140 ASP A O 1
ATOM 1110 N N . LEU A 1 141 ? 15.690 4.483 -7.278 1.00 87.81 141 LEU A N 1
ATOM 1111 C CA . LEU A 1 141 ? 15.990 4.736 -5.863 1.00 87.81 141 LEU A CA 1
ATOM 1112 C C . LEU A 1 141 ? 16.097 6.233 -5.546 1.00 87.81 141 LEU A C 1
ATOM 1114 O O . LEU A 1 141 ? 15.865 6.628 -4.409 1.00 87.81 141 LEU A O 1
ATOM 1118 N N . GLU A 1 142 ? 16.439 7.056 -6.539 1.00 89.88 142 GLU A N 1
ATOM 1119 C CA . GLU A 1 142 ? 16.566 8.509 -6.375 1.00 89.88 142 GLU A CA 1
ATOM 1120 C C . GLU A 1 142 ? 15.187 9.175 -6.272 1.00 89.88 142 GLU A C 1
ATOM 1122 O O . GLU A 1 142 ? 15.034 10.200 -5.612 1.00 89.88 142 GLU A O 1
ATOM 1127 N N . GLY A 1 143 ? 14.157 8.554 -6.855 1.00 89.12 143 GLY A N 1
ATOM 1128 C CA . GLY A 1 143 ? 12.750 8.919 -6.685 1.00 89.12 143 GLY A CA 1
ATOM 1129 C C . GLY A 1 143 ? 12.149 8.573 -5.315 1.00 89.12 143 GLY A C 1
ATOM 1130 O O . GLY A 1 143 ? 10.925 8.487 -5.199 1.00 89.12 143 GLY A O 1
ATOM 1131 N N . GLU A 1 144 ? 12.966 8.329 -4.283 1.00 95.44 144 GLU A N 1
ATOM 1132 C CA . GLU A 1 144 ? 12.466 8.058 -2.936 1.00 95.44 144 GLU A CA 1
ATOM 1133 C C . GLU A 1 144 ? 11.820 9.303 -2.318 1.00 95.44 144 GLU A C 1
ATOM 1135 O O . GLU A 1 144 ? 12.413 10.375 -2.197 1.00 95.44 144 GLU A O 1
ATOM 1140 N N . MET A 1 145 ? 10.588 9.134 -1.854 1.00 96.69 145 MET A N 1
ATOM 1141 C CA . MET A 1 145 ? 9.838 10.144 -1.127 1.00 96.69 145 MET A CA 1
ATOM 1142 C C . MET A 1 145 ? 9.511 9.611 0.263 1.00 96.69 145 MET A C 1
ATOM 1144 O O . MET A 1 145 ? 9.095 8.462 0.408 1.00 96.69 145 MET A O 1
ATOM 1148 N N . CYS A 1 146 ? 9.652 10.447 1.289 1.00 97.06 146 CYS A N 1
ATOM 1149 C CA . CYS A 1 146 ? 9.435 10.040 2.674 1.00 97.06 146 CYS A CA 1
ATOM 1150 C C . CYS A 1 146 ? 8.558 11.030 3.435 1.00 97.06 146 CYS A C 1
ATOM 1152 O O . CYS A 1 146 ? 8.684 12.245 3.266 1.00 97.06 146 CYS A O 1
ATOM 1154 N N . LYS A 1 147 ? 7.687 10.511 4.304 1.00 97.25 147 LYS A N 1
ATOM 1155 C CA . LYS A 1 147 ? 6.789 11.304 5.149 1.00 97.25 147 LYS A CA 1
ATOM 1156 C C . LYS A 1 147 ? 6.594 10.650 6.514 1.00 97.25 147 LYS A C 1
ATOM 1158 O O . LYS A 1 147 ? 6.621 9.429 6.650 1.00 97.25 147 LYS A O 1
ATOM 1163 N N . TRP A 1 148 ? 6.359 11.477 7.530 1.00 97.44 148 TRP A N 1
ATOM 1164 C CA . TRP A 1 148 ? 5.882 10.999 8.824 1.00 97.44 148 TRP A CA 1
ATOM 1165 C C . TRP A 1 148 ? 4.395 10.707 8.765 1.00 97.44 148 TRP A C 1
ATOM 1167 O O . TRP A 1 148 ? 3.604 11.594 8.444 1.00 97.44 148 TRP A O 1
ATOM 1177 N N . PHE A 1 149 ? 4.018 9.501 9.175 1.00 97.69 149 PHE A N 1
ATOM 1178 C CA . PHE A 1 149 ? 2.622 9.143 9.359 1.00 97.69 149 PHE A CA 1
ATOM 1179 C C . PHE A 1 149 ? 2.269 9.047 10.825 1.00 97.69 149 PHE A C 1
ATOM 1181 O O . PHE A 1 149 ? 2.968 8.420 11.624 1.00 97.69 149 PHE A O 1
ATOM 1188 N N . ARG A 1 150 ? 1.164 9.712 11.165 1.00 96.62 150 ARG A N 1
ATOM 1189 C CA . ARG A 1 150 ? 0.596 9.673 12.504 1.00 96.62 150 ARG A CA 1
ATOM 1190 C C . ARG A 1 150 ? 0.019 8.292 12.771 1.00 96.62 150 ARG A C 1
ATOM 1192 O O . ARG A 1 150 ? -0.435 7.602 11.860 1.00 96.62 150 ARG A O 1
ATOM 1199 N N . TYR A 1 151 ? 0.053 7.924 14.039 1.00 95.38 151 TYR A N 1
ATOM 1200 C CA . TYR A 1 151 ? -0.550 6.705 14.538 1.00 95.38 151 TYR A CA 1
ATOM 1201 C C . TYR A 1 151 ? -1.847 7.031 15.268 1.00 95.38 151 TYR A C 1
ATOM 1203 O O . TYR A 1 151 ? -1.839 7.770 16.255 1.00 95.38 151 TYR A O 1
ATOM 1211 N N . GLU A 1 152 ? -2.952 6.468 14.791 1.00 94.38 152 GLU A N 1
ATOM 1212 C CA . GLU A 1 152 ? -4.281 6.657 15.361 1.00 94.38 152 GLU A CA 1
ATOM 1213 C C . GLU A 1 152 ? -4.885 5.313 15.758 1.00 94.38 152 GLU A C 1
ATOM 1215 O O . GLU A 1 152 ? -5.106 4.438 14.925 1.00 94.38 152 GLU A O 1
ATOM 1220 N N . ALA A 1 153 ? -5.173 5.149 17.048 1.00 89.56 153 ALA A N 1
ATOM 1221 C CA . ALA A 1 153 ? -5.797 3.942 17.570 1.00 89.56 153 ALA A CA 1
ATOM 1222 C C . ALA A 1 153 ? -7.237 4.224 17.995 1.00 89.56 153 ALA A C 1
ATOM 1224 O O . ALA A 1 153 ? -7.486 5.051 18.879 1.00 89.56 153 ALA A O 1
ATOM 1225 N N . GLN A 1 154 ? -8.187 3.510 17.393 1.00 86.69 154 GLN A N 1
ATOM 1226 C CA . GLN A 1 154 ? -9.560 3.494 17.876 1.00 86.69 154 GLN A CA 1
ATOM 1227 C C . GLN A 1 154 ? -9.658 2.625 19.133 1.00 86.69 154 GLN A C 1
ATOM 1229 O O . GLN A 1 154 ? -8.971 1.615 19.278 1.00 86.69 154 GLN A O 1
ATOM 1234 N N . ARG A 1 155 ? -10.513 3.027 20.080 1.00 77.81 155 ARG A N 1
ATOM 1235 C CA . ARG A 1 155 ? -10.774 2.204 21.267 1.00 77.81 155 ARG A CA 1
ATOM 1236 C C . ARG A 1 155 ? -11.516 0.935 20.857 1.00 77.81 155 ARG A C 1
ATOM 1238 O O . ARG A 1 155 ? -12.433 0.998 20.040 1.00 77.81 155 ARG A O 1
ATOM 1245 N N . LEU A 1 156 ? -11.151 -0.176 21.493 1.00 75.88 156 LEU A N 1
ATOM 1246 C CA . LEU A 1 156 ? -11.861 -1.444 21.366 1.00 75.88 156 LEU A CA 1
ATOM 1247 C C . LEU A 1 156 ? -13.338 -1.252 21.703 1.00 75.88 156 LEU A C 1
ATOM 1249 O O . LEU A 1 156 ? -13.680 -0.576 22.682 1.00 75.88 156 LEU A O 1
ATOM 1253 N N . ASN A 1 157 ? -14.209 -1.880 20.918 1.00 66.56 157 ASN A N 1
ATOM 1254 C CA . ASN A 1 157 ? -15.617 -1.948 21.275 1.00 66.56 157 ASN A CA 1
ATOM 1255 C C . ASN A 1 157 ? -15.761 -2.730 22.590 1.00 66.56 157 ASN A C 1
ATOM 1257 O O . ASN A 1 157 ? -15.391 -3.899 22.689 1.00 66.56 157 ASN A O 1
ATOM 1261 N N . SER A 1 158 ? -16.322 -2.088 23.615 1.00 63.19 158 SER A N 1
ATOM 1262 C CA . SER A 1 158 ? -16.764 -2.793 24.814 1.00 63.19 158 SER A CA 1
ATOM 1263 C C . SER A 1 158 ? -18.036 -3.562 24.469 1.00 63.19 158 SER A C 1
ATOM 1265 O O . SER A 1 158 ? -19.089 -2.941 24.300 1.00 63.19 158 SER A O 1
ATOM 1267 N N . TYR A 1 159 ? -17.967 -4.889 24.383 1.00 58.81 159 TYR A N 1
ATOM 1268 C CA . TYR A 1 159 ? -19.176 -5.703 24.317 1.00 58.81 159 TYR A CA 1
ATOM 1269 C C . TYR A 1 159 ? -19.990 -5.464 25.592 1.00 58.81 159 TYR A C 1
ATOM 1271 O O . TYR A 1 159 ? -19.591 -5.851 26.693 1.00 58.81 159 TYR A O 1
ATOM 1279 N N . ARG A 1 160 ? -21.127 -4.775 25.464 1.00 55.00 160 ARG A N 1
ATOM 1280 C CA . ARG A 1 160 ? -22.120 -4.728 26.534 1.00 55.00 160 ARG A CA 1
ATOM 1281 C C . ARG A 1 160 ? -22.841 -6.063 26.495 1.00 55.00 160 ARG A C 1
ATOM 1283 O O . ARG A 1 160 ? -23.662 -6.282 25.615 1.00 55.00 160 ARG A O 1
ATOM 1290 N N . VAL A 1 161 ? -22.517 -6.956 27.428 1.00 57.19 161 VAL A N 1
ATOM 1291 C CA . VAL A 1 161 ? -23.326 -8.156 27.655 1.00 57.19 161 VAL A CA 1
ATOM 1292 C C . VAL A 1 161 ? -24.727 -7.669 28.021 1.00 57.19 161 VAL A C 1
ATOM 1294 O O . VAL A 1 161 ? -24.939 -7.102 29.096 1.00 57.19 161 VAL A O 1
ATOM 1297 N N . ALA A 1 162 ? -25.665 -7.801 27.085 1.00 57.59 162 ALA A N 1
ATOM 1298 C CA 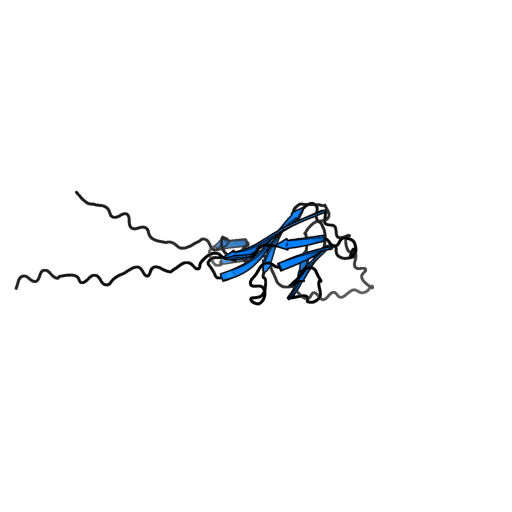. ALA A 1 162 ? -27.071 -7.644 27.393 1.00 57.59 162 ALA A CA 1
ATOM 1299 C C . ALA A 1 162 ? -27.461 -8.756 28.375 1.00 57.59 162 ALA A C 1
ATOM 1301 O O . ALA A 1 162 ? -26.974 -9.879 28.272 1.00 57.59 162 ALA A O 1
ATOM 1302 N N . HIS A 1 163 ? -28.327 -8.393 29.321 1.00 54.53 163 HIS A N 1
ATOM 1303 C CA . HIS A 1 163 ? -28.804 -9.153 30.481 1.00 54.53 163 HIS A CA 1
ATOM 1304 C C . HIS A 1 163 ? -28.006 -8.929 31.775 1.00 54.53 163 HIS A C 1
ATOM 1306 O O . HIS A 1 163 ? -27.124 -9.686 32.171 1.00 54.53 163 HIS A O 1
ATOM 1312 N N . LYS A 1 164 ? -28.442 -7.917 32.538 1.00 57.81 164 LYS A N 1
ATOM 1313 C CA . LYS A 1 164 ? -28.486 -8.084 33.995 1.00 57.81 164 LYS A CA 1
ATOM 1314 C C . LYS A 1 164 ? -29.538 -9.151 34.291 1.00 57.81 164 LYS A C 1
ATOM 1316 O O . LYS A 1 164 ? -30.621 -9.097 33.711 1.00 57.81 164 LYS A O 1
ATOM 1321 N N . TRP A 1 165 ? -29.233 -10.075 35.199 1.00 60.38 165 TRP A N 1
ATOM 1322 C CA . TRP A 1 165 ? -30.235 -10.946 35.808 1.00 60.38 165 TRP A CA 1
ATOM 1323 C C . TRP A 1 165 ? -31.413 -10.088 36.284 1.00 60.38 165 TRP A C 1
ATOM 1325 O O . TRP A 1 165 ? -31.241 -9.218 37.140 1.00 60.38 165 TRP A O 1
ATOM 1335 N N . GLN A 1 166 ? -32.592 -10.292 35.703 1.00 61.00 166 GLN A N 1
ATOM 1336 C CA . GLN A 1 166 ? -33.827 -9.729 36.229 1.00 61.00 166 GLN A CA 1
ATOM 1337 C C . GLN A 1 166 ? -34.466 -10.795 37.111 1.00 61.00 166 GLN A C 1
ATOM 1339 O O . GLN A 1 166 ? -34.927 -11.823 36.621 1.00 61.00 166 GLN A O 1
ATOM 1344 N N . SER A 1 167 ? -34.465 -10.573 38.425 1.00 63.12 167 SER A N 1
ATOM 1345 C CA . SER A 1 167 ? -35.231 -11.411 39.345 1.00 63.12 167 SER A CA 1
ATOM 1346 C C . SER A 1 167 ? -36.719 -11.201 39.073 1.00 63.12 167 SER A C 1
ATOM 1348 O O . SER A 1 167 ? -37.283 -10.175 39.451 1.00 63.12 167 SER A O 1
ATOM 1350 N N . GLY A 1 168 ? -37.356 -12.165 38.411 1.00 63.25 168 GLY A N 1
ATOM 1351 C CA . GLY A 1 168 ? -38.808 -12.214 38.299 1.00 63.25 168 GLY A CA 1
ATOM 1352 C C . GLY A 1 168 ? -39.413 -12.491 39.672 1.00 63.25 168 GLY A C 1
ATOM 1353 O O . GLY A 1 168 ? -39.147 -13.530 40.276 1.00 63.25 168 GLY A O 1
ATOM 1354 N N . LYS A 1 169 ? -40.215 -11.559 40.191 1.00 61.28 169 LYS A N 1
ATOM 1355 C CA . LYS A 1 169 ? -41.051 -11.811 41.366 1.00 61.28 169 LYS A CA 1
ATOM 1356 C C . LYS A 1 169 ? -42.278 -12.576 40.865 1.00 61.28 169 LYS A C 1
ATOM 1358 O O . LYS A 1 169 ? -43.117 -11.992 40.191 1.00 61.28 169 LYS A O 1
ATOM 1363 N N . GLY A 1 170 ? -42.341 -13.881 41.121 1.00 60.09 170 GLY A N 1
ATOM 1364 C CA . GLY A 1 170 ? -43.547 -14.659 40.837 1.00 60.09 170 GLY A CA 1
ATOM 1365 C C . GLY A 1 170 ? -44.704 -14.151 41.696 1.00 60.09 170 GLY A C 1
ATOM 1366 O O . GLY A 1 170 ? -44.533 -13.960 42.902 1.00 60.09 170 GLY A O 1
ATOM 1367 N N . GLU A 1 171 ? -45.869 -13.916 41.092 1.00 62.09 171 GLU A N 1
ATOM 1368 C CA . GLU A 1 171 ? -47.111 -13.718 41.841 1.00 62.09 171 GLU A CA 1
ATOM 1369 C C . GLU A 1 171 ? -47.559 -15.066 42.414 1.00 62.09 171 GLU A C 1
ATOM 1371 O O . GLU A 1 171 ? -48.359 -15.791 41.828 1.00 62.09 171 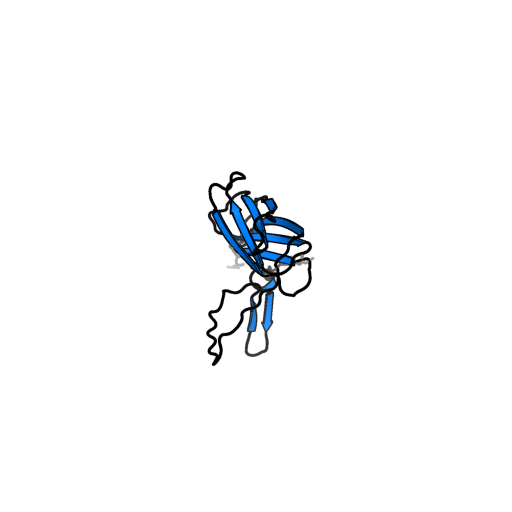GLU A O 1
ATOM 1376 N N . CYS A 1 172 ? -47.001 -15.435 43.565 1.00 59.47 172 CYS A N 1
ATOM 1377 C CA . CYS A 1 172 ? -47.538 -16.530 44.357 1.00 59.47 172 CYS A CA 1
ATOM 1378 C C . CYS A 1 172 ? -48.692 -15.983 45.205 1.00 59.47 172 CYS A C 1
ATOM 1380 O O . CYS A 1 172 ? -48.456 -15.329 46.220 1.00 59.47 172 CYS A O 1
ATOM 1382 N N . ALA A 1 173 ? -49.932 -16.248 44.791 1.00 55.81 173 ALA A N 1
ATOM 1383 C CA . ALA A 1 173 ? -51.078 -16.225 45.693 1.00 55.81 173 ALA A CA 1
ATOM 1384 C C . ALA A 1 173 ? -51.108 -17.568 46.439 1.00 55.81 173 ALA A C 1
ATOM 1386 O O . ALA A 1 173 ? -51.561 -18.575 45.894 1.00 55.81 173 ALA A O 1
ATOM 1387 N N . GLY A 1 174 ? -50.552 -17.584 47.649 1.00 44.34 174 GLY A N 1
ATOM 1388 C CA . GLY A 1 174 ? -50.597 -18.706 48.585 1.00 44.34 174 GLY A CA 1
ATOM 1389 C C . GLY A 1 174 ? -50.819 -18.187 49.989 1.00 44.34 174 GLY A C 1
ATOM 1390 O O . GLY A 1 174 ? -50.023 -17.312 50.395 1.00 44.34 174 GLY A O 1
#

InterPro domains:
  IPR029213 Cell-cell fusogen EFF/AFF [PF14884] (3-173)
  IPR029213 Cell-cell fusogen EFF/AFF [PTHR37415] (12-173)
  IPR043076 Cell-cell fusogen EFF/AFF, domain 3 [G3DSA:2.60.40.3980] (57-157)

pLDDT: mean 85.74, std 13.16, range [41.91, 97.69]